Protein AF-A0A915JCX1-F1 (afdb_monomer_lite)

InterPro domains:
  IPR012258 Acyl-CoA oxidase [PTHR10909] (8-149)
  IPR036250 Acyl-CoA dehydrogenase-like, C-terminal [SSF47203] (9-85)
  IPR055060 Acyl-CoA oxidase, C-alpha1 domain [PF22924] (8-80)

Structure (mmCIF, N/CA/C/O backbone):
data_AF-A0A915JCX1-F1
#
_entry.id   AF-A0A915JCX1-F1
#
loop_
_atom_site.group_PDB
_atom_site.id
_atom_site.type_symbol
_atom_site.label_atom_id
_atom_site.label_alt_id
_atom_site.label_comp_id
_atom_site.label_asym_id
_atom_site.label_entity_id
_atom_site.label_seq_id
_atom_site.pdbx_PDB_ins_code
_atom_site.Cartn_x
_atom_site.Cartn_y
_atom_site.Cartn_z
_atom_site.occupancy
_atom_site.B_iso_or_equiv
_atom_site.auth_seq_id
_atom_site.auth_comp_id
_atom_site.auth_asym_id
_atom_site.auth_atom_id
_atom_site.pdbx_PDB_model_num
ATOM 1 N N . MET A 1 1 ? -32.057 -6.296 7.826 1.00 61.22 1 MET A N 1
ATOM 2 C CA . MET A 1 1 ? -31.303 -5.038 7.994 1.00 61.22 1 MET A CA 1
ATOM 3 C C . MET A 1 1 ? -29.880 -5.348 8.433 1.00 61.22 1 MET A C 1
ATOM 5 O O . MET A 1 1 ? -28.985 -5.057 7.662 1.00 61.22 1 MET A O 1
ATOM 9 N N . GLU A 1 2 ? -29.681 -6.091 9.524 1.00 68.12 2 GLU A N 1
ATOM 10 C CA . GLU A 1 2 ? -28.360 -6.515 10.045 1.00 68.12 2 GLU A CA 1
ATOM 11 C C . GLU A 1 2 ? -27.415 -7.150 8.995 1.00 68.12 2 GLU A C 1
ATOM 13 O O . GLU A 1 2 ? -26.294 -6.695 8.806 1.00 68.12 2 GLU A O 1
ATOM 18 N N . LYS A 1 3 ? -27.906 -8.094 8.176 1.00 75.00 3 LYS A N 1
ATOM 19 C CA . LYS A 1 3 ? -27.114 -8.723 7.094 1.00 75.00 3 LYS A CA 1
ATOM 20 C C . LYS A 1 3 ? -26.654 -7.752 5.985 1.00 75.00 3 LYS A C 1
ATOM 22 O O . LYS A 1 3 ? -25.723 -8.060 5.249 1.00 75.00 3 LYS A O 1
ATOM 27 N N . SER A 1 4 ? -27.329 -6.610 5.830 1.00 85.62 4 SER A N 1
ATOM 28 C CA . SER A 1 4 ? -26.949 -5.574 4.857 1.00 85.62 4 SER A CA 1
ATOM 29 C C . SER A 1 4 ? -25.786 -4.733 5.379 1.00 85.62 4 SER A C 1
ATOM 31 O O . SER A 1 4 ? -24.870 -4.427 4.627 1.00 85.62 4 SER A O 1
ATOM 33 N N . GLU A 1 5 ? -25.793 -4.405 6.672 1.00 83.75 5 GLU A N 1
ATOM 34 C CA . GLU A 1 5 ? -24.761 -3.577 7.306 1.00 83.75 5 GLU A CA 1
ATOM 35 C C . GLU A 1 5 ? -23.416 -4.310 7.398 1.00 83.75 5 GLU A C 1
ATOM 37 O O . GLU A 1 5 ? -22.369 -3.724 7.110 1.00 83.75 5 GLU A O 1
ATOM 42 N N . GLU A 1 6 ? -23.442 -5.608 7.722 1.00 84.88 6 GLU A N 1
ATOM 43 C CA . GLU A 1 6 ? -22.249 -6.465 7.709 1.00 84.88 6 GLU A CA 1
ATOM 44 C C . GLU A 1 6 ? -21.617 -6.540 6.312 1.00 84.88 6 GLU A C 1
ATOM 46 O O . GLU A 1 6 ? -20.396 -6.436 6.166 1.00 84.88 6 GLU A O 1
ATOM 51 N N . LEU A 1 7 ? -22.447 -6.679 5.273 1.00 90.81 7 LEU A N 1
ATOM 52 C CA . LEU A 1 7 ? -21.989 -6.712 3.886 1.00 90.81 7 LEU A CA 1
ATOM 53 C C . LEU A 1 7 ? -21.364 -5.375 3.474 1.00 90.81 7 LEU A C 1
ATOM 55 O O . LEU A 1 7 ? -20.314 -5.357 2.834 1.00 90.81 7 LEU A O 1
ATOM 59 N N . ASP A 1 8 ? -21.958 -4.256 3.880 1.00 90.44 8 ASP A N 1
ATOM 60 C CA . ASP A 1 8 ? -21.409 -2.931 3.602 1.00 90.44 8 ASP A CA 1
ATOM 61 C C . ASP A 1 8 ? -20.060 -2.712 4.302 1.00 90.44 8 ASP A C 1
ATOM 63 O O . ASP A 1 8 ? -19.148 -2.110 3.728 1.00 90.44 8 ASP A O 1
ATOM 67 N N . GLN A 1 9 ? -19.899 -3.208 5.532 1.00 88.56 9 GLN A N 1
ATOM 68 C CA . GLN A 1 9 ? -18.621 -3.153 6.243 1.00 88.56 9 GLN A CA 1
ATOM 69 C C . GLN A 1 9 ? -17.557 -4.013 5.559 1.00 88.56 9 GLN A C 1
ATOM 71 O O . GLN A 1 9 ? -16.432 -3.545 5.374 1.00 88.56 9 GLN A O 1
ATOM 76 N N . LEU A 1 10 ? -17.923 -5.222 5.127 1.00 93.00 10 LEU A N 1
ATOM 77 C CA . LEU A 1 10 ? -17.040 -6.110 4.377 1.00 93.00 10 LEU A CA 1
ATOM 78 C C . LEU A 1 10 ? -16.603 -5.474 3.051 1.00 93.00 10 LEU A C 1
ATOM 80 O O . LEU A 1 10 ? -15.416 -5.473 2.735 1.00 93.00 10 LEU A O 1
ATOM 84 N N . ASN A 1 11 ? -17.532 -4.872 2.305 1.00 95.31 11 ASN A N 1
ATOM 85 C CA . ASN A 1 11 ? -17.232 -4.190 1.046 1.00 95.31 11 ASN A CA 1
ATOM 86 C C . ASN A 1 11 ? -16.247 -3.032 1.249 1.00 95.31 11 ASN A C 1
ATOM 88 O O . ASN A 1 11 ? -15.297 -2.894 0.480 1.00 95.31 11 ASN A O 1
ATOM 92 N N . ARG A 1 12 ? -16.427 -2.221 2.302 1.00 94.81 12 ARG A N 1
ATOM 93 C CA . ARG A 1 12 ? -15.482 -1.141 2.642 1.00 94.81 12 ARG A CA 1
ATOM 94 C C . ARG A 1 12 ? -14.098 -1.675 3.009 1.00 94.81 12 ARG A C 1
ATOM 96 O O . ARG A 1 12 ? -13.097 -1.081 2.614 1.00 94.81 12 ARG A O 1
ATOM 103 N N . GLU A 1 13 ? -14.039 -2.780 3.747 1.00 94.75 13 GLU A N 1
ATOM 104 C CA . GLU A 1 13 ? -12.779 -3.413 4.139 1.00 94.75 13 GLU A CA 1
ATOM 105 C C . GLU A 1 13 ? -12.030 -3.976 2.922 1.00 94.75 13 GLU A C 1
ATOM 107 O O . GLU A 1 13 ? -10.860 -3.647 2.720 1.00 94.75 13 GLU A O 1
ATOM 112 N N . ILE A 1 14 ? -12.718 -4.735 2.060 1.00 96.19 14 ILE A N 1
ATOM 113 C CA . ILE A 1 14 ? -12.164 -5.264 0.803 1.00 96.19 14 ILE A CA 1
ATOM 114 C C . ILE A 1 14 ? -11.686 -4.122 -0.094 1.00 96.19 14 ILE A C 1
ATOM 116 O O . ILE A 1 14 ? -10.568 -4.172 -0.607 1.00 96.19 14 ILE A O 1
ATOM 120 N N . HIS A 1 15 ? -12.496 -3.072 -0.250 1.00 97.06 15 HIS A N 1
ATOM 121 C CA . HIS A 1 15 ? -12.131 -1.893 -1.034 1.00 97.06 15 HIS A CA 1
ATOM 122 C C . HIS A 1 15 ? -10.844 -1.250 -0.514 1.00 97.06 15 HIS A C 1
ATOM 124 O O . HIS A 1 15 ? -9.930 -0.979 -1.290 1.00 97.06 15 HIS A O 1
ATOM 130 N N . SER A 1 16 ? -10.733 -1.066 0.805 1.00 97.00 16 SER A N 1
ATOM 131 C CA . SER A 1 16 ? -9.548 -0.480 1.436 1.00 97.00 16 SER A CA 1
ATOM 132 C C . SER A 1 16 ? -8.283 -1.307 1.187 1.00 97.00 16 SER A C 1
ATOM 134 O O . SER A 1 16 ? -7.242 -0.726 0.872 1.00 97.00 16 SER A O 1
ATOM 136 N N . ILE A 1 17 ? -8.365 -2.638 1.305 1.00 96.50 17 ILE A N 1
ATOM 137 C CA . ILE A 1 17 ? -7.243 -3.560 1.049 1.00 96.50 17 ILE A CA 1
ATOM 138 C C . ILE A 1 17 ? -6.874 -3.566 -0.437 1.00 96.50 17 ILE A C 1
ATOM 140 O O . ILE A 1 17 ? -5.696 -3.523 -0.781 1.00 96.50 17 ILE A O 1
ATOM 144 N N . SER A 1 18 ? -7.869 -3.584 -1.326 1.00 97.12 18 SER A N 1
ATOM 145 C CA . SER A 1 18 ? -7.647 -3.573 -2.773 1.00 97.12 18 SER A CA 1
ATOM 146 C C . SER A 1 18 ? -6.983 -2.273 -3.230 1.00 97.12 18 SER A C 1
ATOM 148 O O . SER A 1 18 ? -6.062 -2.307 -4.043 1.00 97.12 18 SER A O 1
ATOM 150 N N . CYS A 1 19 ? -7.405 -1.129 -2.684 1.00 97.94 19 CYS A N 1
ATOM 151 C CA . CYS A 1 19 ? -6.816 0.179 -2.974 1.00 97.94 19 CYS A CA 1
ATOM 152 C C . CYS A 1 19 ? -5.333 0.233 -2.598 1.00 97.94 19 CYS A C 1
ATOM 154 O O . CYS A 1 19 ? -4.493 0.594 -3.428 1.00 97.94 19 CYS A O 1
ATOM 156 N N . SER A 1 20 ? -4.998 -0.144 -1.360 1.00 97.75 20 SER A N 1
ATOM 157 C CA . SER A 1 20 ? -3.612 -0.123 -0.898 1.00 97.75 20 SER A CA 1
ATOM 158 C C . SER A 1 20 ? -2.759 -1.191 -1.580 1.00 97.75 20 SER A C 1
ATOM 160 O O . SER A 1 20 ? -1.619 -0.904 -1.939 1.00 97.75 20 SER A O 1
ATOM 162 N N . GLY A 1 21 ? -3.318 -2.374 -1.846 1.00 97.44 21 GLY A N 1
ATOM 163 C CA . GLY A 1 21 ? -2.632 -3.456 -2.547 1.00 97.44 21 GLY A CA 1
ATOM 164 C C . GLY A 1 21 ? -2.326 -3.138 -4.002 1.00 97.44 21 GLY A C 1
ATOM 165 O O . GLY A 1 21 ? -1.207 -3.366 -4.454 1.00 97.44 21 GLY A O 1
ATOM 166 N N . LYS A 1 22 ? -3.268 -2.529 -4.728 1.00 97.56 22 LYS A N 1
ATOM 167 C CA . LYS A 1 22 ? -3.031 -2.073 -6.100 1.00 97.56 22 LYS A CA 1
ATOM 168 C C . LYS A 1 22 ? -1.940 -1.004 -6.149 1.00 97.56 22 LYS A C 1
ATOM 170 O O . LYS A 1 22 ? -1.023 -1.103 -6.965 1.00 97.56 22 LYS A O 1
ATOM 175 N N . ALA A 1 23 ? -1.989 -0.018 -5.251 1.00 97.88 23 ALA A N 1
ATOM 176 C CA . ALA A 1 23 ? -0.959 1.015 -5.178 1.00 97.88 23 ALA A CA 1
ATOM 177 C C . ALA A 1 23 ? 0.424 0.440 -4.826 1.00 97.88 23 ALA A C 1
ATOM 179 O O . ALA A 1 23 ? 1.416 0.788 -5.467 1.00 97.88 23 ALA A O 1
ATOM 180 N N . TYR A 1 24 ? 0.484 -0.475 -3.854 1.00 97.56 24 TYR A N 1
ATOM 181 C CA . TYR A 1 24 ? 1.711 -1.168 -3.465 1.00 97.56 24 TYR A CA 1
ATOM 182 C C . TYR A 1 24 ? 2.291 -1.983 -4.62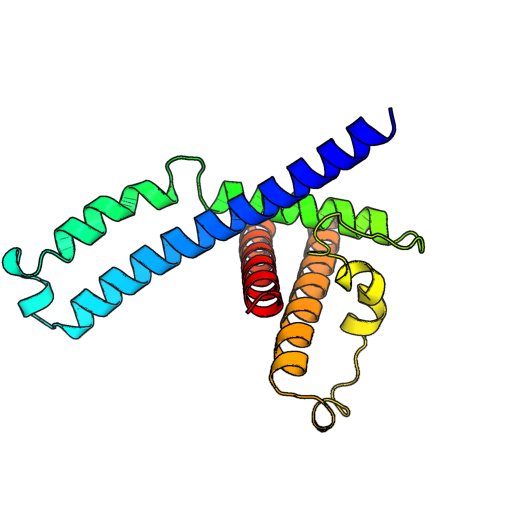6 1.00 97.56 24 TYR A C 1
ATOM 184 O O . TYR A 1 24 ? 3.431 -1.764 -5.027 1.00 97.56 24 TYR A O 1
ATOM 192 N N . ALA A 1 25 ? 1.494 -2.883 -5.207 1.00 97.12 25 ALA A N 1
ATOM 193 C CA . ALA A 1 25 ? 1.948 -3.818 -6.229 1.00 97.12 25 ALA A CA 1
ATOM 194 C C . ALA A 1 25 ? 2.405 -3.115 -7.512 1.00 97.12 25 ALA A C 1
ATOM 196 O O . ALA A 1 25 ? 3.404 -3.514 -8.108 1.00 97.12 25 ALA A O 1
ATOM 197 N N . THR A 1 26 ? 1.712 -2.057 -7.939 1.00 97.62 26 THR A N 1
ATOM 198 C CA . THR A 1 26 ? 2.070 -1.318 -9.163 1.00 97.62 26 THR A CA 1
ATOM 199 C C . THR A 1 26 ? 3.341 -0.489 -8.982 1.00 97.62 26 THR A C 1
ATOM 201 O O . THR A 1 26 ? 4.211 -0.511 -9.853 1.00 97.62 26 THR A O 1
ATOM 204 N N . TRP A 1 27 ? 3.527 0.173 -7.831 1.00 97.50 27 TRP A N 1
ATOM 205 C CA . TRP A 1 27 ? 4.797 0.842 -7.529 1.00 97.50 27 TRP A CA 1
ATOM 206 C C . TRP A 1 27 ? 5.952 -0.142 -7.372 1.00 97.50 27 TRP A C 1
ATOM 208 O O . TRP A 1 27 ? 7.023 0.108 -7.924 1.00 97.50 27 TRP A O 1
ATOM 218 N N . LEU A 1 28 ? 5.728 -1.266 -6.688 1.00 97.38 28 LEU A N 1
ATOM 219 C CA . LEU A 1 28 ? 6.731 -2.317 -6.555 1.00 97.38 28 LEU A CA 1
ATOM 220 C C . LEU A 1 28 ? 7.121 -2.873 -7.929 1.00 97.38 28 LEU A C 1
ATOM 222 O O . LEU A 1 28 ? 8.301 -2.977 -8.229 1.00 97.38 28 LEU A O 1
ATOM 226 N N . SER A 1 29 ? 6.152 -3.137 -8.808 1.00 97.38 29 SER A N 1
ATOM 227 C CA . SER A 1 29 ? 6.414 -3.625 -10.170 1.00 97.38 29 SER A CA 1
ATOM 228 C C . SER A 1 29 ? 7.288 -2.653 -10.971 1.00 97.38 29 SER A C 1
ATOM 230 O O . SER A 1 29 ? 8.234 -3.075 -11.638 1.00 97.38 29 SER A O 1
ATOM 232 N N . MET A 1 30 ? 7.030 -1.344 -10.861 1.00 96.62 30 MET A N 1
ATOM 233 C CA . MET A 1 30 ? 7.858 -0.310 -11.493 1.00 96.62 30 MET A CA 1
ATOM 234 C C . MET A 1 30 ? 9.292 -0.296 -10.956 1.00 96.62 30 MET A C 1
ATOM 236 O O . MET A 1 30 ? 10.238 -0.140 -11.732 1.00 96.62 30 MET A O 1
ATOM 240 N N . GLN A 1 31 ? 9.457 -0.460 -9.641 1.00 97.69 31 GLN A N 1
ATOM 241 C CA . GLN A 1 31 ? 10.769 -0.541 -9.001 1.00 97.69 31 GLN A CA 1
ATOM 242 C C . GLN A 1 31 ? 11.513 -1.804 -9.433 1.00 97.69 31 GLN A C 1
ATOM 244 O O . GLN A 1 31 ? 12.635 -1.700 -9.920 1.00 97.69 31 GLN A O 1
ATOM 249 N N . CYS A 1 32 ? 10.868 -2.970 -9.372 1.00 98.06 32 CYS A N 1
ATOM 250 C CA . CYS A 1 32 ? 11.468 -4.244 -9.750 1.00 98.06 32 CYS A CA 1
ATOM 251 C C . CYS A 1 32 ? 11.973 -4.237 -11.194 1.00 98.06 32 CYS A C 1
ATOM 253 O O . CYS A 1 32 ? 13.106 -4.635 -11.446 1.00 98.06 32 CYS A O 1
ATOM 255 N N . VAL A 1 33 ? 11.183 -3.749 -12.158 1.00 98.06 33 VAL A N 1
ATOM 256 C CA . VAL A 1 33 ? 11.637 -3.708 -13.559 1.00 98.06 33 VAL A CA 1
ATOM 257 C C . VAL A 1 33 ? 12.821 -2.762 -13.741 1.00 98.06 33 VAL A C 1
ATOM 259 O O . VAL A 1 33 ? 13.729 -3.058 -14.522 1.00 98.06 33 VAL A O 1
ATOM 262 N N . GLN A 1 34 ? 12.849 -1.647 -13.009 1.00 97.38 34 GLN A N 1
ATOM 263 C CA . GLN A 1 34 ? 13.991 -0.745 -13.048 1.00 97.38 34 GLN A CA 1
ATOM 264 C C . GLN A 1 34 ? 15.246 -1.378 -12.438 1.00 97.38 34 GLN A C 1
ATOM 266 O O . GLN A 1 34 ? 16.306 -1.314 -13.057 1.00 97.38 34 GLN A O 1
ATOM 271 N N . GLU A 1 35 ? 15.126 -2.034 -11.287 1.00 98.06 35 GLU A N 1
ATOM 272 C CA . GLU A 1 35 ? 16.233 -2.748 -10.648 1.00 98.06 35 GLU A CA 1
ATOM 273 C C . GLU A 1 35 ? 16.760 -3.877 -11.540 1.00 98.06 35 GLU A C 1
ATOM 275 O O . GLU A 1 35 ? 17.967 -3.995 -11.739 1.00 98.06 35 GLU A O 1
ATOM 280 N N . CYS A 1 36 ? 15.874 -4.658 -12.169 1.00 97.88 36 CYS A N 1
ATOM 281 C CA . CYS A 1 36 ? 16.268 -5.673 -13.144 1.00 97.88 36 CYS A CA 1
ATOM 282 C C . CYS A 1 36 ? 17.038 -5.060 -14.320 1.00 97.88 36 CYS A C 1
ATOM 284 O O . CYS A 1 36 ? 18.040 -5.618 -14.767 1.00 97.88 36 CYS A O 1
ATOM 286 N N . ARG A 1 37 ? 16.596 -3.900 -14.821 1.00 97.75 37 ARG A N 1
ATOM 287 C CA . ARG A 1 37 ? 17.273 -3.196 -15.916 1.00 97.75 37 ARG A CA 1
ATOM 288 C C . ARG A 1 37 ? 18.673 -2.744 -15.522 1.00 97.75 37 ARG A C 1
ATOM 290 O O . ARG A 1 37 ? 19.600 -2.925 -16.309 1.00 97.75 37 ARG A O 1
ATOM 297 N N . GLU A 1 38 ? 18.824 -2.177 -14.331 1.00 97.81 38 GLU A N 1
ATOM 298 C CA . GLU A 1 38 ? 20.111 -1.727 -13.795 1.00 97.81 38 GLU A CA 1
ATOM 299 C C . GLU A 1 38 ? 21.053 -2.904 -13.515 1.00 97.81 38 GLU A C 1
ATOM 301 O O . GLU A 1 38 ? 22.233 -2.842 -13.865 1.00 97.81 38 GLU A O 1
ATOM 306 N N . ALA A 1 39 ? 20.527 -4.016 -12.996 1.00 98.12 39 ALA A N 1
ATOM 307 C CA . ALA A 1 39 ? 21.282 -5.242 -12.752 1.00 98.12 39 ALA A CA 1
ATOM 308 C C . ALA A 1 39 ? 21.855 -5.864 -14.042 1.00 98.12 39 ALA A C 1
ATOM 310 O O . ALA A 1 39 ? 22.902 -6.508 -14.008 1.00 98.12 39 ALA A O 1
ATOM 311 N N . CYS A 1 40 ? 21.213 -5.643 -15.195 1.00 97.75 40 CYS A N 1
ATOM 312 C CA . CYS A 1 40 ? 21.724 -6.061 -16.505 1.00 97.75 40 CYS A CA 1
ATOM 313 C C . CYS A 1 40 ? 22.764 -5.095 -17.114 1.00 97.75 40 CYS A C 1
ATOM 315 O O . CYS A 1 40 ? 23.254 -5.343 -18.223 1.00 97.75 40 CYS A O 1
ATOM 317 N N . GLY A 1 41 ? 23.088 -3.982 -16.449 1.00 97.50 41 GLY A N 1
ATOM 318 C CA . GLY A 1 41 ? 24.006 -2.962 -16.955 1.00 97.50 41 GLY A CA 1
ATOM 319 C C . GLY A 1 41 ? 23.599 -2.426 -18.335 1.00 97.50 41 GLY A C 1
ATOM 320 O O . GLY A 1 41 ? 22.418 -2.263 -18.645 1.00 97.50 41 GLY A O 1
ATOM 321 N N . GLY A 1 42 ? 24.580 -2.187 -19.212 1.00 97.38 42 GLY A N 1
ATOM 322 C CA . GLY A 1 42 ? 24.326 -1.678 -20.567 1.00 97.38 42 GLY A CA 1
ATOM 323 C C . GLY A 1 42 ? 23.420 -2.583 -21.416 1.00 97.38 42 GLY A C 1
ATOM 324 O O . GLY A 1 42 ? 22.668 -2.085 -22.254 1.00 97.38 42 GLY A O 1
ATOM 325 N N . HIS A 1 43 ? 23.414 -3.898 -21.168 1.00 97.38 43 HIS A N 1
ATOM 326 C CA . HIS A 1 43 ? 22.534 -4.823 -21.886 1.00 97.38 43 HIS A CA 1
ATOM 327 C C . HIS A 1 43 ? 21.058 -4.624 -21.536 1.00 97.38 43 HIS A C 1
ATOM 329 O O . HI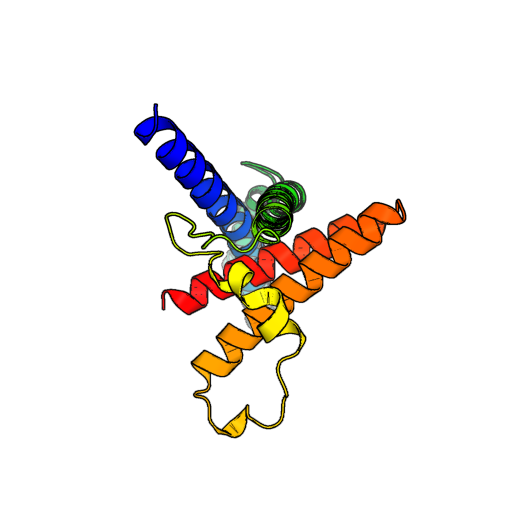S A 1 43 ? 20.212 -4.796 -22.412 1.00 97.38 43 HIS A O 1
ATOM 335 N N . GLY A 1 44 ? 20.746 -4.173 -20.317 1.00 97.25 44 GLY A N 1
ATOM 336 C CA . GLY A 1 44 ? 19.384 -3.802 -19.923 1.00 97.25 44 GLY A CA 1
ATOM 337 C C . GLY A 1 44 ? 18.837 -2.590 -20.687 1.00 97.25 44 GLY A C 1
ATOM 338 O O . GLY A 1 44 ? 17.627 -2.396 -20.765 1.00 97.25 44 GLY A O 1
ATOM 339 N N . TYR A 1 45 ? 19.700 -1.766 -21.293 1.00 96.94 45 TYR A N 1
ATOM 340 C CA . TYR A 1 45 ? 19.263 -0.658 -22.148 1.00 96.94 45 TYR A CA 1
ATOM 341 C C . TYR A 1 45 ? 18.808 -1.126 -23.537 1.00 96.94 45 TYR A C 1
ATOM 343 O O . TYR A 1 45 ? 17.973 -0.478 -24.167 1.00 96.94 45 TYR A O 1
ATOM 351 N N . LEU A 1 46 ? 19.345 -2.242 -24.032 1.00 97.81 46 LEU A N 1
ATOM 352 C CA . LEU A 1 46 ? 19.068 -2.715 -25.383 1.00 97.81 46 LEU A CA 1
ATOM 353 C C . LEU A 1 46 ? 17.608 -3.154 -25.514 1.00 97.81 46 LEU A C 1
ATOM 355 O O . LEU A 1 46 ? 17.087 -3.859 -24.651 1.00 97.81 46 LEU A O 1
ATOM 359 N N . LYS A 1 47 ? 16.982 -2.843 -26.656 1.00 97.19 47 LYS A N 1
ATOM 360 C CA . LYS A 1 47 ? 15.628 -3.312 -27.008 1.00 97.19 47 LYS A CA 1
ATOM 361 C C . LYS A 1 47 ? 15.489 -4.835 -26.881 1.00 97.19 47 LYS A C 1
ATOM 363 O O . LYS A 1 47 ? 14.443 -5.328 -26.476 1.00 97.19 47 LYS A O 1
ATOM 368 N N . ALA A 1 48 ? 16.566 -5.572 -27.162 1.00 97.38 48 ALA A N 1
ATOM 369 C CA . ALA A 1 48 ? 16.620 -7.025 -27.021 1.00 97.38 48 ALA A CA 1
ATOM 370 C C . ALA A 1 48 ? 16.344 -7.525 -25.587 1.00 97.38 48 ALA A C 1
ATOM 372 O O . ALA A 1 48 ? 15.834 -8.631 -25.438 1.00 97.38 48 ALA A O 1
ATOM 373 N N . SER A 1 49 ? 16.622 -6.723 -24.548 1.00 96.94 49 SER A N 1
ATOM 374 C CA . SER A 1 49 ? 16.317 -7.073 -23.149 1.00 96.94 49 SER A CA 1
ATOM 375 C C . SER A 1 49 ? 14.825 -7.013 -22.818 1.00 96.94 49 SER A C 1
ATOM 377 O O . SER A 1 49 ? 14.394 -7.629 -21.851 1.00 96.94 49 SER A O 1
ATOM 379 N N . ARG A 1 50 ? 14.037 -6.254 -23.599 1.00 97.88 50 ARG A N 1
ATOM 380 C CA . ARG A 1 50 ? 12.602 -5.979 -23.392 1.00 97.88 50 ARG A CA 1
ATOM 381 C C . ARG A 1 50 ? 12.233 -5.305 -22.062 1.00 97.88 50 ARG A C 1
ATOM 383 O O . ARG A 1 50 ? 11.063 -5.013 -21.853 1.00 97.88 50 ARG A O 1
ATOM 390 N N . LEU A 1 51 ? 13.196 -4.978 -21.198 1.00 97.75 51 LEU A N 1
ATOM 391 C CA . LEU A 1 51 ? 12.930 -4.351 -19.895 1.00 97.75 51 LEU A CA 1
ATOM 392 C C . LEU A 1 51 ? 12.414 -2.913 -20.032 1.00 97.75 51 LEU A C 1
ATOM 394 O O . LEU A 1 51 ? 11.605 -2.466 -19.225 1.00 97.75 51 LEU A O 1
ATOM 398 N N . GLY A 1 52 ? 12.844 -2.196 -21.076 1.00 96.94 52 GLY A N 1
ATOM 399 C CA . GLY A 1 52 ? 12.285 -0.885 -21.417 1.00 96.94 52 GLY A CA 1
ATOM 400 C C . GLY A 1 52 ? 10.806 -0.961 -21.806 1.00 96.94 52 GLY A C 1
ATOM 401 O O . GLY A 1 52 ? 10.013 -0.176 -21.300 1.00 96.94 52 GLY A O 1
ATOM 402 N N . ASP A 1 53 ? 10.444 -1.940 -22.638 1.00 97.75 53 ASP A N 1
ATOM 403 C CA . ASP A 1 53 ? 9.062 -2.147 -23.093 1.00 97.75 53 ASP A CA 1
ATOM 404 C C . ASP A 1 53 ? 8.166 -2.591 -21.942 1.00 97.75 53 ASP A C 1
ATOM 406 O O . ASP A 1 53 ? 7.120 -1.999 -21.712 1.00 97.75 53 ASP A O 1
ATOM 410 N N . LEU A 1 54 ? 8.636 -3.558 -21.150 1.00 97.75 54 LEU A N 1
ATOM 411 C CA . LEU A 1 54 ? 7.932 -4.015 -19.958 1.00 97.75 54 LEU A CA 1
ATOM 412 C C . LEU A 1 54 ? 7.668 -2.860 -18.984 1.00 97.75 54 LEU A C 1
ATOM 414 O O . LEU A 1 54 ? 6.580 -2.757 -18.426 1.00 97.75 54 LEU A O 1
ATOM 418 N N . ARG A 1 55 ? 8.645 -1.963 -18.790 1.00 96.50 55 ARG A N 1
ATOM 419 C CA . ARG A 1 55 ? 8.442 -0.774 -17.958 1.00 96.50 55 ARG A CA 1
ATOM 420 C C . ARG A 1 55 ? 7.375 0.149 -18.548 1.00 96.50 55 ARG A C 1
ATOM 422 O O . ARG A 1 55 ? 6.557 0.657 -17.791 1.00 96.50 55 ARG A O 1
ATOM 429 N N . SER A 1 56 ? 7.376 0.361 -19.864 1.00 97.06 56 SER A N 1
ATOM 430 C CA . SER A 1 56 ? 6.344 1.152 -20.545 1.00 97.06 56 SER A CA 1
ATOM 431 C C . SER A 1 56 ? 4.947 0.541 -20.411 1.00 97.06 56 SER A C 1
ATOM 433 O O . SER A 1 56 ? 3.990 1.289 -20.240 1.00 97.06 56 SER A O 1
ATOM 435 N N . ASP A 1 57 ? 4.830 -0.788 -20.422 1.00 96.38 57 ASP A N 1
ATOM 436 C CA . ASP A 1 57 ? 3.551 -1.486 -20.249 1.00 96.38 57 ASP A CA 1
ATOM 437 C C . ASP A 1 57 ? 3.008 -1.369 -18.810 1.00 96.38 57 ASP A C 1
ATOM 439 O O . ASP A 1 57 ? 1.795 -1.317 -18.601 1.00 96.38 57 ASP A O 1
ATOM 443 N N . ILE A 1 58 ? 3.892 -1.298 -17.807 1.00 96.19 58 ILE A N 1
ATOM 444 C CA . ILE A 1 58 ? 3.512 -1.170 -16.388 1.00 96.19 58 ILE A CA 1
ATOM 445 C C . ILE A 1 58 ? 3.218 0.285 -16.005 1.00 96.19 58 ILE A C 1
ATOM 447 O O . ILE A 1 58 ? 2.362 0.516 -15.153 1.00 96.19 58 ILE A O 1
ATOM 451 N N . ASP A 1 59 ? 3.879 1.264 -16.624 1.00 96.00 59 ASP A N 1
ATOM 452 C CA . ASP A 1 59 ? 3.742 2.693 -16.307 1.00 96.00 59 ASP A CA 1
ATOM 453 C C . ASP A 1 59 ? 2.283 3.175 -16.129 1.00 96.00 59 ASP A C 1
ATOM 455 O O . ASP A 1 59 ? 1.988 3.754 -15.083 1.00 96.00 59 ASP A O 1
ATOM 459 N N . PRO A 1 60 ? 1.314 2.866 -17.020 1.00 97.06 60 PRO A N 1
ATOM 460 C CA . PRO A 1 60 ? -0.068 3.323 -16.845 1.00 97.06 60 PRO A CA 1
ATOM 461 C C . PRO A 1 60 ? -0.800 2.703 -15.642 1.00 97.06 60 PRO A C 1
ATOM 463 O O . PRO A 1 60 ? -1.800 3.259 -15.174 1.00 97.06 60 PRO A O 1
ATOM 466 N N . THR A 1 61 ? -0.331 1.571 -15.105 1.00 96.06 61 THR A N 1
ATOM 467 C CA . THR A 1 61 ? -1.010 0.847 -14.011 1.00 96.06 61 THR A CA 1
ATOM 468 C C . THR A 1 61 ? -1.041 1.632 -12.698 1.00 96.06 61 THR A C 1
ATOM 470 O O . THR A 1 61 ? -1.940 1.426 -11.880 1.00 96.06 61 THR A O 1
ATOM 473 N N . VAL A 1 62 ? -0.120 2.585 -12.509 1.00 96.19 62 VAL A N 1
ATOM 474 C CA . VAL A 1 62 ? -0.098 3.468 -11.328 1.00 96.19 62 VAL A CA 1
ATOM 475 C C . VAL A 1 62 ? -1.197 4.542 -11.367 1.00 96.19 62 VAL A C 1
ATOM 477 O O . VAL A 1 62 ? -1.424 5.227 -10.366 1.00 96.19 62 VAL A O 1
ATOM 480 N N . THR A 1 63 ? -1.884 4.693 -12.508 1.00 95.81 63 THR A N 1
ATOM 481 C CA . THR A 1 63 ? -2.885 5.742 -12.753 1.00 95.81 63 THR A CA 1
ATOM 482 C C . THR A 1 63 ? -4.258 5.187 -13.135 1.00 95.81 63 THR A C 1
ATOM 484 O O . THR A 1 63 ? -5.270 5.666 -12.621 1.00 95.81 63 THR A O 1
ATOM 487 N N . TYR A 1 64 ? -4.334 4.196 -14.027 1.00 92.56 64 TYR A N 1
ATOM 488 C CA . TYR A 1 64 ? -5.619 3.613 -14.445 1.00 92.56 64 TYR A CA 1
ATOM 489 C C . TYR A 1 64 ? -6.232 2.776 -13.316 1.00 92.56 64 TYR A C 1
ATOM 491 O O . TYR A 1 64 ? -5.505 2.315 -12.445 1.00 92.56 64 TYR A O 1
ATOM 499 N N . GLU A 1 65 ? -7.559 2.619 -13.276 1.00 92.50 65 GLU A N 1
ATOM 500 C CA . GLU A 1 65 ? -8.292 2.044 -12.123 1.00 92.50 65 GLU A CA 1
ATOM 501 C C . GLU A 1 65 ? -8.083 2.822 -10.802 1.00 92.50 65 GLU A C 1
ATOM 503 O O . GLU A 1 65 ? -8.144 2.268 -9.705 1.00 92.50 65 GLU A O 1
ATOM 508 N N . GLY A 1 66 ? -7.789 4.124 -10.910 1.00 93.81 66 GLY A N 1
ATOM 509 C CA . GLY A 1 66 ? -7.614 5.066 -9.799 1.00 93.81 66 GLY A CA 1
ATOM 510 C C . GLY A 1 66 ? -6.152 5.425 -9.530 1.00 93.81 66 GLY A C 1
ATOM 511 O O . GLY A 1 66 ? -5.314 4.550 -9.351 1.00 93.81 66 GLY A O 1
ATOM 512 N N . ASP A 1 67 ? -5.834 6.717 -9.454 1.00 96.44 67 ASP A N 1
ATOM 513 C CA . ASP A 1 67 ? -4.480 7.169 -9.110 1.00 96.44 67 ASP A CA 1
ATOM 514 C C . ASP A 1 67 ? -4.027 6.590 -7.761 1.00 96.44 67 ASP A C 1
ATOM 516 O O . ASP A 1 67 ? -4.762 6.652 -6.773 1.00 96.44 67 ASP A O 1
ATOM 520 N N . ASN A 1 68 ? -2.805 6.057 -7.701 1.00 97.00 68 ASN A N 1
ATOM 521 C CA . ASN A 1 68 ? -2.297 5.397 -6.499 1.00 97.00 68 ASN A CA 1
ATOM 522 C C . ASN A 1 68 ? -2.356 6.283 -5.245 1.00 97.00 68 ASN A C 1
ATOM 524 O O . ASN A 1 68 ? -2.680 5.787 -4.168 1.00 97.00 68 ASN A O 1
ATOM 528 N N . ASN A 1 69 ? -2.081 7.588 -5.341 1.00 94.25 69 ASN A N 1
ATOM 529 C CA . ASN A 1 69 ? -2.145 8.461 -4.167 1.00 94.25 69 ASN A CA 1
ATOM 530 C C . ASN A 1 69 ? -3.593 8.701 -3.731 1.00 94.25 69 ASN A C 1
ATOM 532 O O . ASN A 1 69 ? -3.869 8.719 -2.532 1.00 94.25 69 ASN A O 1
ATOM 536 N N . VAL A 1 70 ? -4.519 8.832 -4.683 1.00 95.12 70 VAL A N 1
ATOM 537 C CA . VAL A 1 70 ? -5.959 8.944 -4.399 1.00 95.12 70 VAL A CA 1
ATOM 538 C C . VAL A 1 70 ? -6.493 7.661 -3.755 1.00 95.12 70 VAL A C 1
ATOM 540 O O . VAL A 1 70 ? -7.216 7.726 -2.762 1.00 95.12 70 VAL A O 1
ATOM 543 N N . LEU A 1 71 ? -6.098 6.487 -4.248 1.00 97.31 71 LEU A N 1
ATOM 544 C CA . LEU A 1 71 ? -6.478 5.199 -3.658 1.00 97.31 71 LEU A CA 1
ATOM 545 C C . LEU A 1 71 ? -5.952 5.053 -2.225 1.00 97.31 71 LEU A C 1
ATOM 547 O O . LEU A 1 71 ? -6.699 4.676 -1.323 1.00 97.31 71 LEU A O 1
ATOM 551 N N . LEU A 1 72 ? -4.698 5.434 -1.971 1.00 97.38 72 LEU A N 1
ATOM 552 C CA . LEU A 1 72 ? -4.146 5.411 -0.613 1.00 97.38 72 LEU A CA 1
ATOM 553 C C . LEU A 1 72 ? -4.836 6.410 0.318 1.00 97.38 72 LEU A C 1
ATOM 555 O O . LEU A 1 72 ? -4.922 6.141 1.517 1.00 97.38 72 LEU A O 1
ATOM 559 N N . GLN A 1 73 ? -5.360 7.526 -0.199 1.00 95.06 73 GLN A N 1
ATOM 560 C CA . GLN A 1 73 ? -6.205 8.421 0.592 1.00 95.06 73 GLN A CA 1
ATOM 561 C C . GLN A 1 73 ? -7.521 7.744 0.994 1.00 95.06 73 GLN A C 1
ATOM 563 O O . GLN A 1 73 ? -7.947 7.894 2.137 1.00 95.06 73 GLN A O 1
ATOM 568 N N . GLN A 1 74 ? -8.144 6.962 0.108 1.00 95.81 74 GLN A N 1
ATOM 569 C CA . GLN A 1 74 ? -9.362 6.208 0.431 1.00 95.81 74 GLN A CA 1
ATOM 570 C C . GLN A 1 74 ? -9.112 5.171 1.535 1.00 95.81 74 GLN A C 1
ATOM 572 O O . GLN A 1 74 ? -9.871 5.128 2.505 1.00 95.81 74 GLN A O 1
ATOM 577 N N . THR A 1 75 ? -8.017 4.406 1.450 1.00 97.25 75 THR A N 1
ATOM 578 C CA . THR A 1 75 ? -7.607 3.469 2.511 1.00 97.25 75 THR A CA 1
ATOM 579 C C . THR A 1 75 ? -7.376 4.202 3.836 1.00 97.25 75 THR A C 1
ATOM 581 O O . THR A 1 75 ? -7.944 3.830 4.860 1.00 97.25 75 THR A O 1
ATOM 584 N N . ALA A 1 76 ? -6.604 5.289 3.843 1.00 95.75 76 ALA A N 1
ATOM 585 C CA . ALA A 1 76 ? -6.319 6.026 5.073 1.00 95.75 76 ALA A CA 1
ATOM 586 C C . ALA A 1 76 ? -7.580 6.661 5.687 1.00 95.75 76 ALA A C 1
ATOM 588 O O . ALA A 1 76 ? -7.731 6.639 6.908 1.00 95.75 76 ALA A O 1
ATOM 589 N N . ASN A 1 77 ? -8.525 7.142 4.874 1.00 93.75 77 ASN A N 1
ATOM 590 C CA . ASN A 1 77 ? -9.819 7.635 5.355 1.00 93.75 77 ASN A CA 1
ATOM 591 C C . ASN A 1 77 ? -10.673 6.522 5.979 1.00 93.75 77 ASN A C 1
ATOM 593 O O . ASN A 1 77 ? -11.277 6.737 7.033 1.00 93.75 77 ASN A O 1
ATOM 597 N N . TYR A 1 78 ? -10.687 5.326 5.381 1.00 94.62 78 TYR A N 1
ATOM 598 C CA . TYR A 1 78 ? -11.320 4.149 5.977 1.00 94.62 78 TYR A CA 1
ATOM 599 C C . TYR A 1 78 ? -10.707 3.830 7.350 1.00 94.62 78 TYR A C 1
ATOM 601 O O . TYR A 1 78 ? -11.435 3.692 8.335 1.00 94.62 78 TYR A O 1
ATOM 609 N N . LEU A 1 79 ? -9.376 3.787 7.452 1.00 94.38 79 LEU A N 1
ATOM 610 C CA . LEU A 1 79 ? -8.678 3.532 8.717 1.00 94.38 79 LEU A CA 1
ATOM 611 C C . LEU A 1 79 ? -8.976 4.612 9.763 1.00 94.38 79 LEU A C 1
ATOM 613 O O . LEU A 1 79 ? -9.268 4.294 10.913 1.00 94.38 79 LEU A O 1
ATOM 617 N N . LEU A 1 80 ? -8.958 5.884 9.362 1.00 92.38 80 LEU A N 1
ATOM 618 C CA . LEU A 1 80 ? -9.224 7.024 10.236 1.00 92.38 80 LEU A CA 1
ATOM 619 C C . LEU A 1 80 ? -10.652 7.012 10.784 1.00 92.38 80 LEU A C 1
ATOM 621 O O . LEU A 1 80 ? -10.857 7.279 11.969 1.00 92.38 80 LEU A O 1
ATOM 625 N N . SER A 1 81 ? -11.636 6.693 9.940 1.00 90.12 81 SER A N 1
ATOM 626 C CA . SER A 1 81 ? -13.033 6.571 10.355 1.00 90.12 81 SER A CA 1
ATOM 627 C C . SER A 1 81 ? -13.194 5.475 11.408 1.00 90.12 81 SER A C 1
ATOM 629 O O . SER A 1 81 ? -13.748 5.742 12.473 1.00 90.12 81 SER A O 1
ATOM 631 N N . ASN A 1 82 ? -12.638 4.285 11.166 1.00 89.62 82 ASN A N 1
ATOM 632 C CA . ASN A 1 82 ? -12.713 3.177 12.119 1.00 89.62 82 ASN A CA 1
ATOM 633 C C . ASN A 1 82 ? -11.912 3.444 13.401 1.00 89.62 82 ASN A C 1
ATOM 635 O O . ASN A 1 82 ? -12.345 3.055 14.479 1.00 89.62 82 ASN A O 1
ATOM 639 N N . PHE A 1 83 ? -10.780 4.145 13.319 1.00 89.19 83 PHE A N 1
ATOM 640 C CA . PHE A 1 83 ? -9.979 4.510 14.490 1.00 89.19 83 PHE A CA 1
ATOM 641 C C . PHE A 1 83 ? -10.699 5.506 15.404 1.00 89.19 83 PHE A C 1
ATOM 643 O O . PHE A 1 83 ? -10.679 5.349 16.623 1.00 89.19 83 PHE A O 1
ATOM 650 N N . LYS A 1 84 ? -11.390 6.500 14.828 1.00 85.62 84 LYS A N 1
ATOM 651 C CA . LYS A 1 84 ? -12.222 7.441 15.594 1.00 85.62 84 LYS A CA 1
ATOM 652 C C . LYS A 1 84 ? -13.406 6.735 16.260 1.00 85.62 84 LYS A C 1
ATOM 654 O O . LYS A 1 84 ? -13.690 7.009 17.422 1.00 85.62 84 LYS A O 1
ATOM 659 N N . SER A 1 85 ? -14.054 5.807 15.556 1.00 77.62 85 SER A N 1
ATOM 660 C CA . SER A 1 85 ? -15.173 5.021 16.094 1.00 77.62 85 SER A CA 1
ATOM 661 C C . SER A 1 85 ? -14.735 3.996 17.148 1.00 77.62 85 SER A C 1
ATOM 663 O O . SER A 1 85 ? -15.414 3.826 18.155 1.00 77.62 85 SER A O 1
ATOM 665 N N . GLY A 1 86 ? -13.574 3.360 16.966 1.00 63.34 86 GLY A N 1
ATOM 666 C CA . GLY A 1 86 ? -12.992 2.379 17.890 1.00 63.34 86 GLY A CA 1
ATOM 667 C C . GLY A 1 86 ? -12.413 2.971 19.182 1.00 63.34 86 GLY A C 1
ATOM 668 O O . GLY A 1 86 ? -11.973 2.224 20.054 1.00 63.34 86 GLY A O 1
ATOM 669 N N . GLY A 1 87 ? -12.412 4.303 19.330 1.00 52.44 87 GLY A N 1
ATOM 670 C CA . GLY A 1 87 ? -12.124 4.986 20.596 1.00 52.44 87 GLY A CA 1
ATOM 671 C C . GLY A 1 87 ? -13.210 4.777 21.662 1.00 52.44 87 GLY A C 1
ATOM 672 O O . GLY A 1 87 ? -12.939 4.932 22.856 1.00 52.44 87 GLY A O 1
ATOM 673 N N . SER A 1 88 ? -14.413 4.378 21.243 1.00 51.91 88 SER A N 1
ATOM 674 C CA . SER A 1 88 ? -15.457 3.841 22.112 1.00 51.91 88 SER A CA 1
ATOM 675 C C . SER A 1 88 ? -15.126 2.376 22.402 1.00 51.91 88 SER A C 1
ATOM 677 O O . SER A 1 88 ? -15.056 1.573 21.482 1.00 51.91 88 SER A O 1
ATOM 679 N N . TYR A 1 89 ? -14.894 2.038 23.672 1.00 48.12 89 TYR A N 1
ATOM 680 C CA . TYR A 1 89 ? -14.394 0.756 24.208 1.00 48.12 89 TYR A CA 1
ATOM 681 C C . TYR A 1 89 ? -15.174 -0.533 23.849 1.00 48.12 89 TYR A C 1
ATOM 683 O O . TYR A 1 89 ? -14.943 -1.578 24.463 1.00 48.12 89 TYR A O 1
ATOM 691 N N . GLU A 1 90 ? -16.086 -0.511 22.883 1.00 53.31 90 GLU A N 1
ATOM 692 C CA . GLU A 1 90 ? -16.690 -1.731 22.361 1.00 53.31 90 GLU A CA 1
ATOM 693 C C . GLU A 1 90 ? -15.672 -2.515 21.524 1.00 53.31 90 GLU A C 1
ATOM 695 O O . GLU A 1 90 ? -14.754 -1.954 20.921 1.00 53.31 90 GLU A O 1
ATOM 700 N N . ARG A 1 91 ? -15.793 -3.850 21.521 1.00 61.97 91 ARG A N 1
ATOM 701 C CA . ARG A 1 91 ? -14.958 -4.739 20.699 1.00 61.97 91 ARG A CA 1
ATOM 702 C C . ARG A 1 91 ? -15.209 -4.432 19.225 1.00 61.97 91 ARG A C 1
ATOM 704 O O . ARG A 1 91 ? -16.037 -5.076 18.592 1.00 61.97 91 ARG A O 1
ATOM 711 N N . PHE A 1 92 ? -14.472 -3.477 18.676 1.00 69.81 92 PHE A N 1
ATOM 712 C CA . PHE A 1 92 ? -14.448 -3.247 17.247 1.00 69.81 92 PHE A CA 1
ATOM 713 C C . PHE A 1 92 ? -13.796 -4.459 16.569 1.00 69.81 92 PHE A C 1
ATOM 715 O O . PHE A 1 92 ? -12.606 -4.732 16.754 1.00 69.81 92 PHE A O 1
ATOM 722 N N . ILE A 1 93 ? -14.603 -5.215 15.829 1.00 79.88 93 ILE A N 1
ATOM 723 C CA . ILE A 1 93 ? -14.176 -6.377 15.057 1.00 79.88 93 ILE A CA 1
ATOM 724 C C . ILE A 1 93 ? -14.533 -6.089 13.605 1.00 79.88 93 ILE A C 1
ATOM 726 O O . ILE A 1 93 ? -15.701 -5.988 13.245 1.00 79.88 93 ILE A O 1
ATOM 730 N N . SER A 1 94 ? -13.505 -5.940 12.778 1.00 87.12 94 SER A N 1
ATOM 731 C CA . SER A 1 94 ? -13.670 -5.895 11.326 1.00 87.12 94 SER A CA 1
ATOM 732 C C . SER A 1 94 ? -13.962 -7.299 10.772 1.00 87.12 94 SER A C 1
ATOM 734 O O . SER A 1 94 ? -13.404 -8.266 11.308 1.00 87.12 94 SER A O 1
ATOM 736 N N . PRO A 1 95 ? -14.808 -7.437 9.733 1.00 89.19 95 PRO A N 1
ATOM 737 C CA . PRO A 1 95 ? -15.162 -8.724 9.129 1.00 89.19 95 PRO A CA 1
ATOM 738 C C . PRO A 1 95 ? -13.962 -9.622 8.800 1.00 89.19 95 PRO A C 1
ATOM 740 O O . PRO A 1 95 ? -13.947 -10.796 9.173 1.00 89.19 95 PRO A O 1
ATOM 743 N N . LEU A 1 96 ? -12.926 -9.067 8.169 1.00 90.94 96 LEU A N 1
ATOM 744 C CA . LEU A 1 96 ? -11.692 -9.782 7.819 1.00 90.94 96 LEU A CA 1
ATOM 745 C C . LEU A 1 96 ? -10.602 -9.650 8.889 1.00 90.94 96 LEU A C 1
ATOM 747 O O . LEU A 1 96 ? -9.515 -10.203 8.745 1.00 90.94 96 LEU A O 1
ATOM 751 N N . LYS A 1 97 ? -10.900 -8.968 9.999 1.00 90.88 97 LYS A N 1
ATOM 752 C CA . LYS A 1 97 ? -10.006 -8.743 11.141 1.00 90.88 97 LYS A CA 1
ATOM 753 C C . LYS A 1 97 ? -8.772 -7.887 10.824 1.00 90.88 97 LYS A C 1
ATOM 755 O O . LYS A 1 97 ? -7.897 -7.779 11.688 1.00 90.88 97 LYS A O 1
ATOM 760 N N . THR A 1 98 ? -8.718 -7.227 9.662 1.00 91.94 98 THR A N 1
ATOM 761 C CA . THR A 1 98 ? -7.528 -6.492 9.182 1.00 91.94 98 THR A CA 1
ATOM 762 C C . THR A 1 98 ? -7.135 -5.305 10.054 1.00 91.94 98 THR A C 1
ATOM 764 O O . THR A 1 98 ? -5.976 -4.893 10.084 1.00 91.94 98 THR A O 1
ATOM 767 N N . ILE A 1 99 ? -8.095 -4.757 10.800 1.00 91.19 99 ILE A N 1
ATOM 768 C CA . ILE A 1 99 ? -7.917 -3.563 11.637 1.00 91.19 99 ILE A CA 1
ATOM 769 C C . ILE A 1 99 ? -8.239 -3.810 13.112 1.00 91.19 99 ILE A C 1
ATOM 771 O O . ILE A 1 99 ? -8.330 -2.874 13.901 1.00 91.19 99 ILE A O 1
ATOM 775 N N . ASN A 1 100 ? -8.345 -5.071 13.540 1.00 90.00 100 ASN A N 1
ATOM 776 C CA . ASN A 1 100 ? -8.657 -5.400 14.937 1.00 90.00 100 ASN A CA 1
ATOM 777 C C . ASN A 1 100 ? -7.578 -4.931 15.925 1.00 90.00 100 ASN A C 1
ATOM 779 O O . ASN A 1 100 ? -7.856 -4.747 17.107 1.00 90.00 100 ASN A O 1
ATOM 783 N N . PHE A 1 101 ? -6.343 -4.707 15.464 1.00 88.75 101 PHE A N 1
ATOM 784 C CA . PHE A 1 101 ? -5.273 -4.173 16.310 1.00 88.75 101 PHE A CA 1
ATOM 785 C C . PHE A 1 101 ? -5.572 -2.758 16.830 1.00 88.75 101 PHE A C 1
ATOM 787 O O . PHE A 1 101 ? -5.025 -2.367 17.862 1.00 88.75 101 PHE A O 1
ATOM 794 N N . VAL A 1 102 ? -6.463 -2.013 16.165 1.00 88.94 102 VAL A N 1
ATOM 795 C CA . VAL A 1 102 ? -6.873 -0.661 16.562 1.00 88.94 102 VAL A CA 1
ATOM 796 C C . VAL A 1 102 ? -7.505 -0.653 17.956 1.00 88.94 102 VAL A C 1
ATOM 798 O O . VAL A 1 102 ? -7.272 0.276 18.725 1.00 88.94 102 VAL A O 1
ATOM 801 N N . SER A 1 103 ? -8.194 -1.726 18.360 1.00 86.44 103 SER A N 1
ATOM 802 C CA . SER A 1 103 ? -8.756 -1.836 19.714 1.00 86.44 103 SER A CA 1
ATOM 803 C C . SER A 1 103 ? -7.678 -1.846 20.811 1.00 86.44 103 SER A C 1
ATOM 805 O O . SER A 1 103 ? -7.955 -1.568 21.976 1.00 86.44 103 SER A O 1
ATOM 807 N N . LYS A 1 104 ? -6.430 -2.173 20.449 1.00 85.88 104 LYS A N 1
ATOM 808 C CA . LYS A 1 104 ? -5.254 -2.177 21.330 1.00 85.88 104 LYS A CA 1
ATOM 809 C C . LYS A 1 104 ? -4.360 -0.952 21.112 1.00 85.88 104 LYS A C 1
ATOM 811 O O . LYS A 1 104 ? -3.240 -0.945 21.618 1.00 85.88 104 LYS A O 1
ATOM 816 N N . ALA A 1 105 ? -4.822 0.080 20.399 1.00 87.38 105 ALA A N 1
ATOM 817 C CA . ALA A 1 105 ? -4.011 1.243 20.034 1.00 87.38 105 ALA A CA 1
ATOM 818 C C . ALA A 1 105 ? -3.289 1.875 21.233 1.00 87.38 105 ALA A C 1
ATOM 820 O O . ALA A 1 105 ? -2.076 2.049 21.178 1.00 87.38 105 ALA A O 1
ATOM 821 N N . LYS A 1 106 ? -3.993 2.117 22.351 1.00 86.38 106 LYS A N 1
ATOM 822 C CA . LYS A 1 106 ? -3.388 2.673 23.578 1.00 86.38 106 LYS A CA 1
ATOM 823 C C . LYS A 1 106 ? -2.221 1.827 24.081 1.00 86.38 106 LYS A C 1
ATOM 825 O O . LYS A 1 106 ? -1.151 2.356 24.351 1.00 86.38 106 LYS A O 1
ATOM 830 N N . TYR A 1 107 ? -2.420 0.512 24.162 1.00 85.75 107 TYR A N 1
ATOM 831 C CA . TYR A 1 107 ? -1.379 -0.417 24.592 1.00 85.75 107 TYR A CA 1
ATOM 832 C C . TYR A 1 107 ? -0.179 -0.381 23.642 1.00 85.75 107 TYR A C 1
ATOM 834 O O . TYR A 1 107 ? 0.946 -0.223 24.108 1.00 85.75 107 TYR A O 1
ATOM 842 N N . LEU A 1 108 ? -0.429 -0.464 22.331 1.00 86.50 108 LEU A N 1
ATOM 843 C CA . LEU A 1 108 ? 0.610 -0.455 21.300 1.00 86.50 108 LEU A CA 1
ATOM 844 C C . LEU A 1 108 ? 1.447 0.827 21.364 1.00 86.50 108 LEU A C 1
ATOM 846 O O . LEU A 1 108 ? 2.670 0.751 21.354 1.00 86.50 108 LEU A O 1
ATOM 850 N N . LEU A 1 109 ? 0.801 1.986 21.504 1.00 86.88 109 LEU A N 1
ATOM 851 C CA . LEU A 1 109 ? 1.462 3.292 21.568 1.00 86.88 109 LEU A CA 1
ATOM 852 C C . LEU A 1 109 ? 2.292 3.489 22.845 1.00 86.88 109 LEU A C 1
ATOM 854 O O . LEU A 1 109 ? 3.296 4.194 22.820 1.00 86.88 109 LEU A O 1
ATOM 858 N N . THR A 1 110 ? 1.909 2.837 23.946 1.00 85.19 110 THR A N 1
ATOM 859 C CA . THR A 1 110 ? 2.656 2.860 25.219 1.00 85.19 110 THR A CA 1
ATOM 860 C C . THR A 1 110 ? 3.615 1.682 25.399 1.00 85.19 110 THR A C 1
ATOM 862 O O . THR A 1 110 ? 4.215 1.539 26.466 1.00 85.19 110 THR A O 1
ATOM 865 N N . MET A 1 111 ? 3.732 0.795 24.405 1.00 72.81 111 MET A N 1
ATOM 866 C CA . MET A 1 111 ? 4.401 -0.490 24.582 1.00 72.81 111 MET A CA 1
ATOM 867 C C . MET A 1 111 ? 5.877 -0.298 24.954 1.00 72.81 111 MET A C 1
ATOM 869 O O . MET A 1 111 ? 6.657 0.324 24.232 1.00 72.81 111 MET A O 1
ATOM 873 N N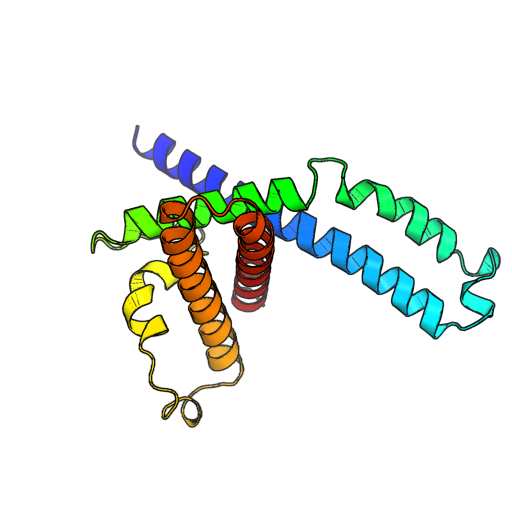 . ASN A 1 112 ? 6.265 -0.836 26.112 1.00 68.31 112 ASN A N 1
ATOM 874 C CA . ASN A 1 112 ? 7.619 -0.692 26.629 1.00 68.31 112 ASN A CA 1
ATOM 875 C C . ASN A 1 112 ? 8.590 -1.578 25.831 1.00 68.31 112 ASN A C 1
ATOM 877 O O . ASN A 1 112 ? 8.442 -2.800 25.786 1.00 68.31 112 ASN A O 1
ATOM 881 N N . ARG A 1 113 ? 9.618 -0.957 25.238 1.00 66.88 113 ARG A N 1
ATOM 882 C CA . ARG A 1 113 ? 10.614 -1.611 24.367 1.00 66.88 113 ARG A CA 1
ATOM 883 C C . ARG A 1 113 ? 11.481 -2.665 25.066 1.00 66.88 113 ARG A C 1
ATOM 885 O O . ARG A 1 113 ? 12.208 -3.395 24.407 1.00 66.88 113 ARG A O 1
ATOM 892 N N . SER A 1 114 ? 11.414 -2.765 26.389 1.00 65.75 114 SER A N 1
ATOM 893 C CA . SER A 1 114 ? 12.221 -3.707 27.174 1.00 65.75 114 SER A CA 1
ATOM 894 C C . SER A 1 114 ? 11.792 -5.177 27.042 1.00 65.75 114 SER A C 1
ATOM 896 O O . SER A 1 114 ? 12.620 -6.049 27.282 1.00 65.75 114 SER A O 1
ATOM 898 N N . ARG A 1 115 ? 10.558 -5.471 26.597 1.00 66.62 115 ARG A N 1
ATOM 899 C CA . ARG A 1 115 ? 10.049 -6.853 26.415 1.00 66.62 115 ARG A CA 1
ATOM 900 C C . ARG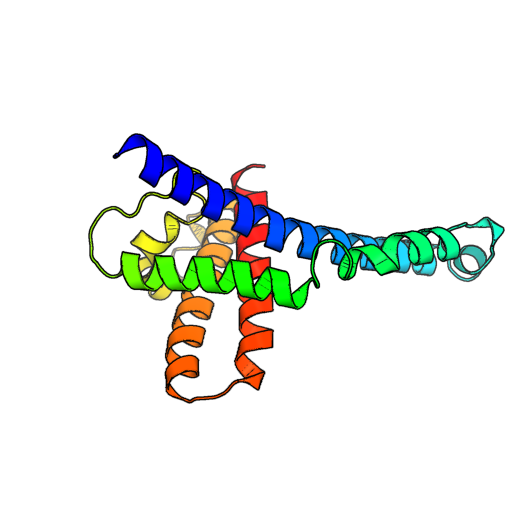 A 1 115 ? 10.163 -7.389 24.982 1.00 66.62 115 ARG A C 1
ATOM 902 O O . ARG A 1 115 ? 9.609 -8.438 24.677 1.00 66.62 115 ARG A O 1
ATOM 909 N N . ILE A 1 116 ? 10.867 -6.675 24.098 1.00 66.69 116 ILE A N 1
ATOM 910 C CA . ILE A 1 116 ? 11.045 -7.069 22.687 1.00 66.69 116 ILE A CA 1
ATOM 911 C C . ILE A 1 116 ? 11.760 -8.423 22.581 1.00 66.69 116 ILE A C 1
ATOM 913 O O . ILE A 1 116 ? 11.398 -9.241 21.747 1.00 66.69 116 ILE A O 1
ATOM 917 N N . TRP A 1 117 ? 12.723 -8.690 23.465 1.00 67.31 117 TRP A N 1
ATOM 918 C CA . TRP A 1 117 ? 13.538 -9.911 23.446 1.00 67.31 117 TRP A CA 1
ATOM 919 C C . TRP A 1 117 ? 12.780 -11.191 23.838 1.00 67.31 117 TRP A C 1
ATOM 921 O O . TRP A 1 117 ? 13.315 -12.280 23.668 1.00 67.31 117 TRP A O 1
ATOM 931 N N . GLU A 1 118 ? 11.558 -11.072 24.372 1.00 76.44 118 GLU A N 1
ATOM 932 C CA . GLU A 1 118 ? 10.691 -12.208 24.734 1.00 76.44 118 GLU A CA 1
ATOM 933 C C . GLU A 1 118 ? 9.810 -12.673 23.556 1.00 76.44 118 GLU A C 1
ATOM 935 O O . GLU A 1 118 ? 9.111 -13.676 23.678 1.00 76.44 118 GLU A O 1
ATOM 940 N N . GLN A 1 119 ? 9.813 -11.942 22.434 1.00 80.25 119 GLN A N 1
ATOM 941 C CA . GLN A 1 119 ? 8.930 -12.168 21.285 1.00 80.25 119 GLN A CA 1
ATOM 942 C C . GLN A 1 119 ? 9.671 -12.805 20.109 1.00 80.25 119 GLN A C 1
ATOM 944 O O . GLN A 1 119 ? 10.880 -12.639 19.937 1.00 80.25 119 GLN A O 1
ATOM 949 N N . THR A 1 120 ? 8.923 -13.510 19.263 1.00 86.25 120 THR A N 1
ATOM 950 C CA . THR A 1 120 ? 9.440 -13.994 17.975 1.00 86.25 120 THR A CA 1
ATOM 951 C C . THR A 1 120 ? 9.671 -12.834 17.002 1.00 86.25 120 THR A C 1
ATOM 953 O O . THR A 1 120 ? 9.073 -11.765 17.135 1.00 86.25 120 THR A O 1
ATOM 956 N N . CYS A 1 121 ? 10.526 -13.037 15.993 1.00 85.38 121 CYS A N 1
ATOM 957 C CA . CYS A 1 121 ? 10.783 -12.019 14.967 1.00 85.38 121 CYS A CA 1
ATOM 958 C C . CYS A 1 121 ? 9.477 -11.551 14.298 1.00 85.38 121 CYS A C 1
ATOM 960 O O . CYS A 1 121 ? 9.234 -10.350 14.185 1.00 85.38 121 CYS A O 1
ATOM 962 N N . ASP A 1 122 ? 8.599 -12.493 13.950 1.00 87.00 122 ASP A N 1
ATOM 963 C CA . ASP A 1 122 ? 7.337 -12.210 13.262 1.00 87.00 122 ASP A CA 1
ATOM 964 C C . ASP A 1 122 ? 6.393 -11.373 14.134 1.00 87.00 122 ASP A C 1
ATOM 966 O O . ASP A 1 122 ? 5.802 -10.395 13.672 1.00 87.00 122 ASP A O 1
ATOM 970 N N . GLU A 1 123 ? 6.300 -11.685 15.430 1.00 87.38 123 GLU A N 1
ATOM 971 C CA . GLU A 1 123 ? 5.520 -10.891 16.382 1.00 87.38 123 GLU A CA 1
ATOM 972 C C . GLU A 1 123 ? 6.067 -9.472 16.532 1.00 87.38 123 GLU A C 1
ATOM 974 O O . GLU A 1 123 ? 5.283 -8.518 16.570 1.00 87.38 123 GLU A O 1
ATOM 979 N N . ILE A 1 124 ? 7.393 -9.314 16.581 1.00 88.12 124 ILE A N 1
ATOM 980 C CA . ILE A 1 124 ? 8.046 -8.003 16.663 1.00 88.12 124 ILE A CA 1
ATOM 981 C C . ILE A 1 124 ? 7.711 -7.179 15.421 1.00 88.12 124 ILE A C 1
ATOM 983 O O . ILE A 1 124 ? 7.295 -6.025 15.550 1.00 88.12 124 ILE A O 1
ATOM 987 N N . VAL A 1 125 ? 7.843 -7.763 14.227 1.00 90.38 125 VAL A N 1
ATOM 988 C CA . VAL A 1 125 ? 7.563 -7.082 12.957 1.00 90.38 125 VAL A CA 1
ATOM 989 C C . VAL A 1 125 ? 6.083 -6.704 12.863 1.00 90.38 125 VAL A C 1
ATOM 991 O O . VAL A 1 125 ? 5.755 -5.543 12.609 1.00 90.38 125 VAL A O 1
ATOM 994 N N . LEU A 1 126 ? 5.167 -7.635 13.146 1.00 91.06 126 LEU A N 1
ATOM 995 C CA . LEU A 1 126 ? 3.729 -7.358 13.136 1.00 91.06 126 LEU A CA 1
ATOM 996 C C . LEU A 1 126 ? 3.359 -6.262 14.142 1.00 91.06 126 LEU A C 1
ATOM 998 O O . LEU A 1 126 ? 2.569 -5.373 13.821 1.00 91.06 126 LEU A O 1
ATOM 1002 N N . ASN A 1 127 ? 3.926 -6.289 15.349 1.00 90.25 127 ASN A N 1
ATOM 1003 C CA . ASN A 1 127 ? 3.673 -5.262 16.356 1.00 90.25 127 ASN A CA 1
ATOM 1004 C C . ASN A 1 127 ? 4.279 -3.907 15.976 1.00 90.25 127 ASN A C 1
ATOM 1006 O O . ASN A 1 127 ? 3.658 -2.882 16.259 1.00 90.25 127 ASN A O 1
ATOM 1010 N N . ALA A 1 128 ? 5.427 -3.882 15.294 1.00 91.31 128 ALA A N 1
ATOM 1011 C CA . ALA A 1 128 ? 6.015 -2.657 14.762 1.00 91.31 128 ALA A CA 1
ATOM 1012 C C . ALA A 1 128 ? 5.096 -2.006 13.718 1.00 91.31 128 ALA A C 1
ATOM 1014 O O . ALA A 1 128 ? 4.820 -0.809 13.810 1.00 91.31 128 ALA A O 1
ATOM 1015 N N . TYR A 1 129 ? 4.538 -2.790 12.791 1.00 94.94 129 TYR A N 1
ATOM 1016 C CA . TYR A 1 129 ? 3.564 -2.293 11.818 1.00 94.94 129 TYR A CA 1
ATOM 1017 C C . TYR A 1 129 ? 2.269 -1.796 12.465 1.00 94.94 129 TYR A C 1
ATOM 1019 O O . TYR A 1 129 ? 1.773 -0.724 12.115 1.00 94.94 129 TYR A O 1
ATOM 1027 N N . ARG A 1 130 ? 1.734 -2.530 13.450 1.00 93.31 130 ARG A N 1
ATOM 1028 C CA . ARG A 1 130 ? 0.542 -2.109 14.207 1.00 93.31 130 ARG A CA 1
ATOM 1029 C C . ARG A 1 130 ? 0.785 -0.803 14.960 1.00 93.31 130 ARG A C 1
ATOM 1031 O O . ARG A 1 130 ? -0.055 0.092 14.912 1.00 93.31 130 ARG A O 1
ATOM 1038 N N . PHE A 1 131 ? 1.934 -0.682 15.627 1.00 93.44 131 PHE A N 1
ATOM 1039 C CA . PHE A 1 131 ? 2.361 0.556 16.276 1.00 93.44 131 PHE A CA 1
ATOM 1040 C C . PHE A 1 131 ? 2.445 1.702 15.268 1.00 93.44 131 PHE A C 1
ATOM 1042 O O . PHE A 1 131 ? 1.866 2.759 15.505 1.00 93.44 131 PHE A O 1
ATOM 1049 N N . LEU A 1 132 ? 3.109 1.481 14.130 1.00 95.00 132 LEU A N 1
ATOM 1050 C CA . LEU A 1 132 ? 3.274 2.488 13.087 1.00 95.00 132 LEU A CA 1
ATOM 1051 C C . LEU A 1 132 ? 1.921 2.965 12.545 1.00 95.00 132 LEU A C 1
ATOM 1053 O O . LEU A 1 132 ? 1.704 4.170 12.437 1.00 95.00 132 LEU A O 1
ATOM 1057 N N . CYS A 1 133 ? 0.991 2.048 12.271 1.00 95.38 133 CYS A N 1
ATOM 1058 C CA . CYS A 1 133 ? -0.359 2.396 11.830 1.00 95.38 133 CYS A CA 1
ATOM 1059 C C . CYS A 1 133 ? -1.084 3.265 12.868 1.00 95.38 133 CYS A C 1
ATOM 1061 O O . CYS A 1 133 ? -1.593 4.331 12.526 1.00 95.38 133 CYS A O 1
ATOM 1063 N N . CYS A 1 134 ? -1.088 2.855 14.142 1.00 93.81 134 CYS A N 1
ATOM 1064 C CA . CYS A 1 134 ? -1.702 3.627 15.228 1.00 93.81 134 CYS A CA 1
ATOM 1065 C C . CYS A 1 134 ? -1.058 5.013 15.391 1.00 93.81 134 CYS A C 1
ATOM 1067 O O . CYS A 1 134 ? -1.766 6.007 15.535 1.00 93.81 134 CYS A O 1
ATOM 1069 N N . TYR A 1 135 ? 0.271 5.095 15.319 1.00 93.56 135 TYR A N 1
ATOM 1070 C CA . TYR A 1 135 ? 1.013 6.350 15.426 1.00 93.56 135 TYR A CA 1
ATOM 1071 C C . TYR A 1 135 ? 0.670 7.317 14.285 1.00 93.56 135 TYR A 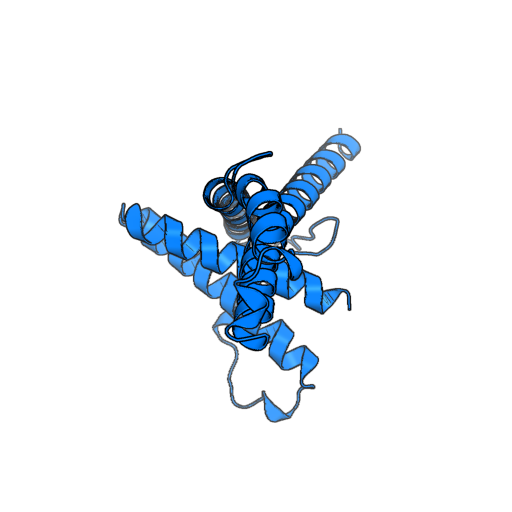C 1
ATOM 1073 O O . TYR A 1 135 ? 0.411 8.499 14.514 1.00 93.56 135 TYR A O 1
ATOM 1081 N N . LEU A 1 136 ? 0.631 6.821 13.044 1.00 94.62 136 LEU A N 1
ATOM 1082 C CA . LEU A 1 136 ? 0.283 7.636 11.880 1.00 94.62 136 LEU A CA 1
ATOM 1083 C C . LEU A 1 136 ? -1.186 8.081 11.919 1.00 94.62 136 LEU A C 1
ATOM 1085 O O . LEU A 1 136 ? -1.482 9.206 11.519 1.00 94.62 136 LEU A O 1
ATOM 1089 N N . LEU A 1 137 ? -2.090 7.254 12.450 1.00 93.19 137 LEU A N 1
ATOM 1090 C CA . LEU A 1 137 ? -3.490 7.620 12.680 1.00 93.19 137 LEU A CA 1
ATOM 1091 C C . LEU A 1 137 ? -3.635 8.751 13.709 1.00 93.19 137 LEU A C 1
ATOM 1093 O O . LEU A 1 137 ? -4.325 9.731 13.428 1.00 93.19 137 LEU A O 1
ATOM 1097 N N . GLU A 1 138 ? -2.951 8.679 14.857 1.00 91.00 138 GLU A N 1
ATOM 1098 C CA . GLU A 1 138 ? -2.941 9.783 15.834 1.00 91.00 138 GLU A CA 1
ATOM 1099 C C . GLU A 1 138 ? -2.356 11.065 15.238 1.00 91.00 138 GLU A C 1
ATOM 1101 O O . GLU A 1 138 ? -2.908 12.155 15.424 1.00 91.00 138 GLU A O 1
ATOM 1106 N N . LYS A 1 139 ? -1.280 10.936 14.455 1.00 90.88 139 LYS A N 1
ATOM 1107 C CA . LYS A 1 139 ? -0.679 12.063 13.741 1.00 90.88 139 LYS A CA 1
ATOM 1108 C C . LYS A 1 139 ? -1.660 12.702 12.755 1.00 90.88 139 LYS A C 1
ATOM 1110 O O . LYS A 1 139 ? -1.773 13.925 12.740 1.00 90.88 139 LYS A O 1
ATOM 1115 N N . LEU A 1 140 ? -2.407 11.911 11.978 1.00 90.00 140 LEU A N 1
ATOM 1116 C CA . LEU A 1 140 ? -3.437 12.429 11.065 1.00 90.00 140 LEU A CA 1
ATOM 1117 C C . LEU A 1 140 ? -4.538 13.186 11.806 1.00 90.00 140 LEU A C 1
ATOM 1119 O O . LEU A 1 140 ? -4.962 14.244 11.344 1.00 90.00 140 LEU A O 1
ATOM 1123 N N . ILE A 1 141 ? -4.992 12.676 12.952 1.00 88.81 141 ILE A N 1
ATOM 1124 C CA . ILE A 1 141 ? -6.007 13.351 13.774 1.00 88.81 141 ILE A CA 1
ATOM 1125 C C . ILE A 1 141 ? -5.481 14.700 14.264 1.00 88.81 141 ILE A C 1
ATOM 1127 O O . ILE A 1 141 ? -6.170 15.714 14.151 1.00 88.81 141 ILE A O 1
ATOM 1131 N N . HIS A 1 142 ? -4.253 14.724 14.774 1.00 85.88 142 HIS A N 1
ATOM 1132 C CA . HIS A 1 142 ? -3.624 15.945 15.254 1.00 85.88 142 HIS A CA 1
ATOM 1133 C C . HIS A 1 142 ? -3.394 16.970 14.127 1.00 85.88 142 HIS A C 1
ATOM 1135 O O . HIS A 1 142 ? -3.682 18.154 14.308 1.00 85.88 142 HIS A O 1
ATOM 1141 N N . ASP A 1 143 ? -2.932 16.533 12.954 1.00 84.06 143 ASP A N 1
ATOM 1142 C CA . ASP A 1 143 ? -2.656 17.415 11.813 1.00 84.06 143 ASP A CA 1
ATOM 1143 C C . ASP A 1 143 ? -3.943 17.906 11.129 1.00 84.06 143 ASP A C 1
ATOM 1145 O O . ASP A 1 143 ? -3.987 19.035 10.631 1.00 84.06 143 ASP A O 1
ATOM 1149 N N . SER A 1 144 ? -5.024 17.115 11.164 1.00 76.62 144 SER A N 1
ATOM 1150 C CA . SER A 1 144 ? -6.363 17.540 10.732 1.00 76.62 144 SER A CA 1
ATOM 1151 C C . SER A 1 144 ? -6.871 18.741 11.530 1.00 76.62 144 SER A C 1
ATOM 1153 O O . SER A 1 144 ? -7.550 19.591 10.965 1.00 76.62 144 SER A O 1
ATOM 1155 N N . ASN A 1 145 ? -6.517 18.851 12.813 1.00 71.81 145 ASN A N 1
ATOM 1156 C CA . ASN A 1 145 ? -6.905 19.991 13.647 1.00 71.81 145 ASN A CA 1
ATOM 1157 C C . ASN A 1 145 ? -6.094 21.263 13.339 1.00 71.81 145 ASN A C 1
ATOM 1159 O O . ASN A 1 145 ? -6.465 22.347 13.782 1.00 71.81 145 ASN A O 1
ATOM 1163 N N . LYS A 1 146 ? -4.985 21.148 12.593 1.00 73.12 146 LYS A N 1
ATOM 1164 C CA . LYS A 1 146 ? -4.069 22.255 12.270 1.00 73.12 146 LYS A CA 1
ATOM 1165 C C . LYS A 1 146 ? -4.161 22.739 10.814 1.00 73.12 146 LYS A C 1
ATOM 1167 O O . LYS A 1 146 ? -3.367 23.588 10.426 1.00 73.12 146 LYS A O 1
ATOM 1172 N N . ASN A 1 147 ? -5.103 22.225 10.012 1.00 64.38 147 ASN A N 1
ATOM 1173 C CA . ASN A 1 147 ? -5.300 22.575 8.592 1.00 64.38 147 ASN A CA 1
ATOM 1174 C C . ASN A 1 147 ? -4.046 22.423 7.699 1.00 64.38 147 ASN A C 1
ATOM 1176 O O . ASN A 1 147 ? -3.885 23.138 6.710 1.00 64.38 147 ASN A O 1
ATOM 1180 N N . VAL A 1 148 ? -3.147 21.480 8.005 1.00 67.06 148 VAL A N 1
ATOM 1181 C CA . VAL A 1 148 ? -1.916 21.275 7.218 1.00 67.06 148 VAL A CA 1
ATOM 1182 C C . VAL A 1 148 ? -2.147 20.241 6.108 1.00 67.06 148 VAL A C 1
ATOM 1184 O O . VAL A 1 148 ? -1.808 19.069 6.252 1.00 67.06 148 VAL A O 1
ATOM 1187 N N . ALA A 1 149 ? -2.719 20.671 4.979 1.00 63.75 149 ALA A N 1
ATOM 1188 C CA . ALA A 1 149 ? -3.113 19.783 3.874 1.00 63.75 149 ALA A CA 1
ATOM 1189 C C . ALA A 1 149 ? -1.935 19.058 3.182 1.00 63.75 149 ALA A C 1
ATOM 1191 O O . ALA A 1 149 ? -2.061 17.900 2.791 1.00 63.75 149 ALA A O 1
ATOM 1192 N N . ALA A 1 150 ? -0.764 19.694 3.057 1.00 62.16 150 ALA A N 1
ATOM 1193 C CA . ALA A 1 150 ? 0.380 19.096 2.355 1.00 62.16 150 ALA A CA 1
ATOM 1194 C C . ALA A 1 150 ? 0.982 17.890 3.102 1.00 62.16 150 ALA A C 1
ATOM 1196 O O . ALA A 1 150 ? 1.329 16.885 2.484 1.00 62.16 150 ALA A O 1
ATOM 1197 N N . ASN A 1 151 ? 1.047 17.947 4.438 1.00 69.81 151 ASN A N 1
ATOM 1198 C CA . ASN A 1 151 ? 1.552 16.835 5.251 1.00 69.81 151 ASN A CA 1
ATOM 1199 C C . ASN A 1 151 ? 0.615 15.625 5.213 1.00 69.81 151 ASN A C 1
ATOM 1201 O O . ASN A 1 151 ? 1.072 14.491 5.347 1.00 69.81 151 ASN A O 1
ATOM 1205 N N . GLN A 1 152 ? -0.681 15.852 4.993 1.00 77.44 152 GLN A N 1
ATOM 1206 C CA . GLN A 1 152 ? -1.666 14.781 4.976 1.00 77.44 152 GLN A CA 1
ATOM 1207 C C . GLN A 1 152 ? -1.370 13.779 3.864 1.00 77.44 152 GLN A C 1
ATOM 1209 O O . GLN A 1 152 ? -1.335 12.590 4.157 1.00 77.44 152 GLN A O 1
ATOM 1214 N N . VAL A 1 153 ? -1.071 14.209 2.636 1.00 82.56 153 VAL A N 1
ATOM 1215 C CA . VAL A 1 153 ? -0.835 13.281 1.510 1.00 82.56 153 VAL A CA 1
ATOM 1216 C C . VAL A 1 153 ? 0.293 12.289 1.816 1.00 82.56 153 VAL A C 1
ATOM 1218 O O . VAL A 1 153 ? 0.126 11.083 1.625 1.00 82.56 153 VAL A O 1
ATOM 1221 N N . PHE A 1 154 ? 1.407 12.773 2.371 1.00 86.19 154 PHE A N 1
ATOM 1222 C CA . PHE A 1 154 ? 2.529 11.919 2.766 1.00 86.19 154 PHE A CA 1
ATOM 1223 C C . PHE A 1 154 ? 2.144 10.931 3.868 1.00 86.19 154 PHE A C 1
ATOM 1225 O O . PHE A 1 154 ? 2.491 9.754 3.790 1.00 86.19 154 PHE A O 1
ATOM 1232 N N . VAL A 1 155 ? 1.396 11.385 4.877 1.00 90.62 155 VAL A N 1
ATOM 1233 C CA . VAL A 1 155 ? 0.979 10.518 5.984 1.00 90.62 155 VAL A CA 1
ATOM 1234 C C . VAL A 1 155 ? -0.059 9.483 5.530 1.00 90.62 155 VAL A C 1
ATOM 1236 O O . VAL A 1 155 ? 0.048 8.331 5.940 1.00 90.62 155 VAL A O 1
ATOM 1239 N N . HIS A 1 156 ? -0.999 9.838 4.642 1.00 92.88 156 HIS A N 1
ATOM 1240 C CA . HIS A 1 156 ? -1.959 8.888 4.056 1.00 92.88 156 HIS A CA 1
ATOM 1241 C C . HIS A 1 156 ? -1.221 7.791 3.284 1.00 92.88 156 HIS A C 1
ATOM 1243 O O . HIS A 1 156 ? -1.512 6.613 3.471 1.00 92.88 156 HIS A O 1
ATOM 1249 N N . LYS A 1 157 ? -0.220 8.163 2.473 1.00 95.12 157 LYS A N 1
ATOM 1250 C CA . LYS A 1 157 ? 0.619 7.194 1.761 1.00 95.12 157 LYS A CA 1
ATOM 1251 C C . LYS A 1 157 ? 1.316 6.237 2.730 1.00 95.12 157 LYS A C 1
ATOM 1253 O O . LYS A 1 157 ? 1.153 5.028 2.597 1.00 95.12 157 LYS A O 1
ATOM 1258 N N . SER A 1 158 ? 2.055 6.758 3.712 1.00 95.94 158 SER A N 1
ATOM 1259 C CA . SER A 1 158 ? 2.797 5.916 4.660 1.00 95.94 158 SER A CA 1
ATOM 1260 C C . SER A 1 158 ? 1.883 5.005 5.481 1.00 95.94 158 SER A C 1
ATOM 1262 O O . SER A 1 158 ? 2.205 3.837 5.671 1.00 95.94 158 SER A O 1
ATOM 1264 N N . LEU A 1 159 ? 0.736 5.516 5.940 1.00 97.00 159 LEU A N 1
ATOM 1265 C CA . LEU A 1 159 ? -0.236 4.741 6.712 1.00 97.00 159 LEU A CA 1
ATOM 1266 C C . LEU A 1 159 ? -0.808 3.590 5.883 1.00 97.00 159 LEU A C 1
ATOM 1268 O O . LEU A 1 159 ? -0.839 2.453 6.344 1.00 97.00 159 LEU A O 1
ATOM 1272 N N . SER A 1 160 ? -1.250 3.881 4.664 1.00 97.56 160 SER A N 1
ATOM 1273 C CA . SER A 1 160 ? -1.923 2.900 3.817 1.00 97.56 160 SER A CA 1
ATOM 1274 C C . SER A 1 160 ? -0.977 1.806 3.316 1.00 97.56 160 SER A C 1
ATOM 1276 O O . SER A 1 160 ? -1.390 0.651 3.225 1.00 97.56 160 SER A O 1
ATOM 1278 N N . LEU A 1 161 ? 0.294 2.135 3.054 1.00 97.50 161 LEU A N 1
ATOM 1279 C CA . LEU A 1 161 ? 1.319 1.136 2.731 1.00 97.50 161 LEU A CA 1
ATOM 1280 C C . LEU A 1 161 ? 1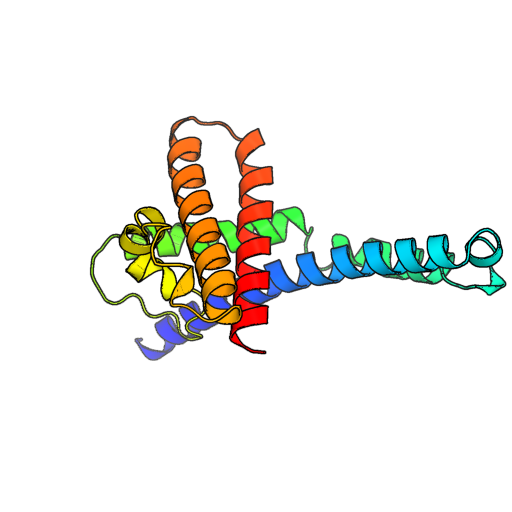.667 0.274 3.952 1.00 97.50 161 LEU A C 1
ATOM 1282 O O . LEU A 1 161 ? 1.634 -0.948 3.846 1.00 97.50 161 LEU A O 1
ATOM 1286 N N . ALA A 1 162 ? 1.891 0.882 5.124 1.00 97.31 162 ALA A N 1
ATOM 1287 C CA . ALA A 1 162 ? 2.147 0.139 6.362 1.00 97.31 162 ALA A CA 1
ATOM 1288 C C . ALA A 1 162 ? 0.981 -0.797 6.725 1.00 97.31 162 ALA A C 1
ATOM 1290 O O . ALA A 1 162 ? 1.195 -1.919 7.181 1.00 97.31 162 ALA A O 1
ATOM 1291 N N . PHE A 1 163 ? -0.257 -0.357 6.488 1.00 97.25 163 PHE A N 1
ATOM 1292 C CA . PHE A 1 163 ? -1.449 -1.183 6.643 1.00 97.25 163 PHE A CA 1
ATOM 1293 C C . PHE A 1 163 ? -1.449 -2.377 5.680 1.00 97.25 163 PHE A C 1
ATOM 1295 O O . PHE A 1 163 ? -1.741 -3.496 6.099 1.00 97.25 163 PHE A O 1
ATOM 1302 N N . PHE A 1 164 ? -1.120 -2.176 4.403 1.00 97.38 164 PHE A N 1
ATOM 1303 C CA . PHE A 1 164 ? -1.082 -3.274 3.436 1.00 97.38 164 PHE A CA 1
ATOM 1304 C C . PHE A 1 164 ? 0.019 -4.294 3.751 1.00 97.38 164 PHE A C 1
ATOM 1306 O O . PHE A 1 164 ? -0.239 -5.497 3.748 1.00 97.38 164 PHE A O 1
ATOM 1313 N N . GLU A 1 165 ? 1.220 -3.824 4.088 1.00 95.81 165 GLU A N 1
ATOM 1314 C CA . GLU A 1 165 ? 2.342 -4.679 4.487 1.00 95.81 165 GLU A CA 1
ATOM 1315 C C . GLU A 1 165 ? 2.011 -5.473 5.757 1.00 95.81 165 GLU A C 1
ATOM 1317 O O . GLU A 1 165 ? 2.241 -6.680 5.801 1.00 95.81 165 GLU A O 1
ATOM 1322 N N . HIS A 1 166 ? 1.371 -4.840 6.750 1.00 95.31 166 HIS A N 1
ATOM 1323 C CA . HIS A 1 166 ? 0.883 -5.532 7.945 1.00 95.31 166 HIS A CA 1
ATOM 1324 C C . HIS A 1 166 ? -0.027 -6.715 7.603 1.00 95.31 166 HIS A C 1
ATOM 1326 O O . HIS A 1 166 ? 0.156 -7.810 8.131 1.00 95.31 166 HIS A O 1
ATOM 1332 N N . ASN A 1 167 ? -1.017 -6.485 6.738 1.00 94.12 167 ASN A N 1
ATOM 1333 C CA . ASN A 1 167 ? -1.986 -7.512 6.361 1.00 94.12 167 ASN A CA 1
ATOM 1334 C C . ASN A 1 167 ? -1.360 -8.600 5.496 1.00 94.12 167 ASN A C 1
ATOM 1336 O O . ASN A 1 167 ? -1.699 -9.766 5.655 1.00 94.12 167 ASN A O 1
ATOM 1340 N N . SER A 1 168 ? -0.415 -8.234 4.632 1.00 92.38 168 SER A N 1
ATOM 1341 C CA . SER A 1 168 ? 0.338 -9.202 3.835 1.00 92.38 168 SER A CA 1
ATOM 1342 C C . SER A 1 168 ? 1.130 -10.148 4.739 1.00 92.38 168 SER A C 1
ATOM 1344 O O . SER A 1 168 ? 1.057 -11.356 4.562 1.00 92.38 168 SER A O 1
ATOM 1346 N N . LEU A 1 169 ? 1.809 -9.619 5.764 1.00 91.62 169 LEU A N 1
ATOM 1347 C CA . LEU A 1 169 ? 2.567 -10.416 6.737 1.00 91.62 169 LEU A CA 1
ATOM 1348 C C . LEU A 1 169 ? 1.688 -11.238 7.684 1.00 91.62 169 LEU A C 1
ATOM 1350 O O . LEU A 1 169 ? 2.111 -12.286 8.147 1.00 91.62 169 LEU A O 1
ATOM 1354 N N . LEU A 1 170 ? 0.480 -10.770 8.003 1.00 87.56 170 LEU A N 1
ATOM 1355 C CA . LEU A 1 170 ? -0.438 -11.486 8.895 1.00 87.56 170 LEU A CA 1
ATOM 1356 C C . LEU A 1 170 ? -0.979 -12.788 8.276 1.00 87.56 170 LEU A C 1
ATOM 1358 O O . LEU A 1 170 ? -1.437 -13.663 9.011 1.00 87.56 170 LEU A O 1
ATOM 1362 N N . HIS A 1 171 ? -0.981 -12.879 6.946 1.00 80.31 171 HIS A N 1
ATOM 1363 C CA . HIS A 1 171 ? -1.576 -13.979 6.185 1.00 80.31 171 HIS A CA 1
ATOM 1364 C C . HIS A 1 171 ? -0.557 -14.850 5.431 1.00 80.31 171 HIS A C 1
ATOM 1366 O O . HIS A 1 171 ? -0.979 -15.758 4.712 1.00 80.31 171 HIS A O 1
ATOM 1372 N N . LEU A 1 172 ? 0.743 -14.579 5.587 1.00 70.06 172 LEU A N 1
ATOM 1373 C CA . LEU A 1 172 ? 1.835 -15.475 5.184 1.00 70.06 172 LEU A CA 1
ATOM 1374 C C . LEU A 1 172 ? 2.044 -16.567 6.240 1.00 70.06 172 LEU A C 1
ATOM 1376 O O . LEU A 1 172 ? 2.315 -17.714 5.822 1.00 70.06 172 LEU A O 1
#

Organism: Romanomermis culicivorax (NCBI:txid13658)

Sequence (172 aa):
MEKSEELDQLNREIHSISCSGKAYATWLSMQCVQECREACGGHGYLKASRLGDLRSDIDPTVTYEGDNNVLLQQTANYLLSNFKSGGSYERFISPLKTINFVSKAKYLLTMNRSRIWEQTCDEIVLNAYRFLCCYLLEKLIHDSNKNVAANQVFVHKSLSLAFFEHNSLLHL

pLDDT: mean 88.74, std 11.29, range [48.12, 98.12]

Radius of gyration: 19.03 Å; chains: 1; bounding box: 56×38×54 Å

Secondary structure (DSSP, 8-state):
-HHHHHHHHHHHHHHHHHHHHHHHHHHHHHHHHHHHHHHTTHHHHSGGG-HHHHHHHHGGGGTTTS-HHHHHHHHHHHHHHHHHHTTSSS----TT-TTGGGGGHHHHHT--GGGGGGS-HHHHHHHHHHHHHHHHHHHHHHHHTTT-HHHHHHHHHHHHHHHHHHHHHHT-

Foldseek 3Di:
DVVVVLVVLLVLVVLLLCLLVLLVVLVVQLVVLVVVLVVCPPVSVDVVVCSVVSNVVSVCSCPPPHHSLRSLLSNLVSLLVLLVVLVPQDQDARPVNLNSLSVCLVCLCVPDPPCLVVDDPLVNLLSVLSNLLSVLSVVLVVVVVVPPVVVNSVSSSSNSNSSNVSVVSVVD